Protein AF-A0A6S7DJY9-F1 (afdb_monomer_lite)

pLDDT: mean 74.98, std 17.77, range [45.25, 93.88]

Secondary structure (DSSP, 8-state):
-------S----HHHHHHHHHHHHHHHH-SS--HHHHHHHHHHHHHHHHHHHHHHHHHHHS---

Organism: NCBI:txid1287737

Foldseek 3Di:
DDDPCPPPPPCDPLNVLLVVLQVCLVVPDPDSDPVSSVVSSVVSVVVVVVVVVVVVVVVPPPDD

Structure (mmCIF, N/CA/C/O backbone):
data_AF-A0A6S7DJY9-F1
#
_entry.id   AF-A0A6S7DJY9-F1
#
loop_
_atom_site.group_PDB
_atom_site.id
_atom_site.type_symbol
_atom_site.label_atom_id
_atom_site.label_alt_id
_atom_site.label_comp_id
_atom_site.label_asym_id
_atom_site.label_entity_id
_atom_site.label_seq_id
_atom_site.pdbx_PDB_ins_code
_atom_site.Cartn_x
_atom_site.Cartn_y
_atom_site.Cartn_z
_atom_site.occupancy
_atom_site.B_iso_or_equiv
_atom_site.auth_seq_id
_atom_site.auth_comp_id
_atom_site.auth_asym_id
_atom_si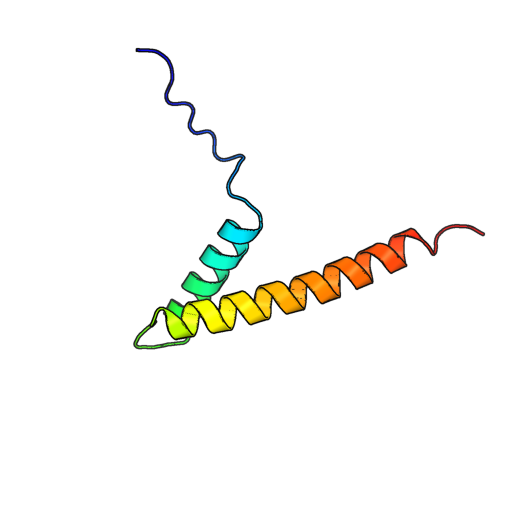te.auth_atom_id
_atom_site.pdbx_PDB_model_num
ATOM 1 N N . MET A 1 1 ? 33.725 9.884 16.482 1.00 53.88 1 MET A N 1
ATOM 2 C CA . MET A 1 1 ? 32.350 10.426 16.385 1.00 53.88 1 MET A CA 1
ATOM 3 C C . MET A 1 1 ? 32.192 10.980 14.981 1.00 53.88 1 MET A C 1
ATOM 5 O O . MET A 1 1 ? 32.285 12.183 14.789 1.00 53.88 1 MET A O 1
ATOM 9 N N . GLU A 1 2 ? 32.078 10.102 13.987 1.00 46.44 2 GLU A N 1
ATOM 10 C CA . GLU A 1 2 ? 32.219 10.496 12.585 1.00 46.44 2 GLU A CA 1
ATOM 11 C C . GLU A 1 2 ? 30.961 10.099 11.810 1.00 46.44 2 GLU A C 1
ATOM 13 O O . GLU A 1 2 ? 30.664 8.927 11.619 1.00 46.44 2 GLU A O 1
ATOM 18 N N . GLN A 1 3 ? 30.216 11.139 11.436 1.00 48.62 3 GLN A N 1
ATOM 19 C CA . GLN A 1 3 ? 29.362 11.226 10.255 1.00 48.62 3 GLN A CA 1
ATOM 20 C C . GLN A 1 3 ? 28.113 10.336 10.207 1.00 48.62 3 GLN A C 1
ATOM 22 O O . GLN A 1 3 ? 28.035 9.290 9.570 1.00 48.62 3 GLN A O 1
ATOM 27 N N . ILE A 1 4 ? 27.058 10.896 10.799 1.00 53.09 4 ILE A N 1
ATOM 28 C CA . ILE A 1 4 ? 25.648 10.549 10.617 1.00 53.09 4 ILE A CA 1
ATOM 29 C C . ILE A 1 4 ? 25.202 11.017 9.221 1.00 53.09 4 ILE A C 1
ATOM 31 O O . ILE A 1 4 ? 24.317 11.853 9.074 1.00 53.09 4 ILE A O 1
ATOM 35 N N . THR A 1 5 ? 25.819 10.492 8.171 1.00 51.72 5 THR A N 1
ATOM 36 C CA . THR A 1 5 ? 25.353 10.703 6.801 1.00 51.72 5 THR A CA 1
ATOM 37 C C . THR A 1 5 ? 24.358 9.592 6.472 1.00 51.72 5 THR A C 1
ATOM 39 O O . THR A 1 5 ? 24.607 8.713 5.652 1.00 51.72 5 THR A O 1
ATOM 42 N N . LYS A 1 6 ? 23.199 9.618 7.147 1.00 52.75 6 LYS A N 1
ATOM 43 C CA . LYS A 1 6 ? 21.976 8.908 6.730 1.00 52.75 6 LYS A CA 1
ATOM 44 C C . LYS A 1 6 ? 21.426 9.590 5.470 1.00 52.75 6 LYS A C 1
ATOM 46 O O . LYS A 1 6 ? 20.344 10.167 5.476 1.00 52.75 6 LYS A O 1
ATOM 51 N N . ASN A 1 7 ? 22.188 9.559 4.383 1.00 48.25 7 ASN A N 1
ATOM 52 C CA . ASN A 1 7 ? 21.729 10.023 3.080 1.00 48.25 7 ASN A CA 1
ATOM 53 C C . ASN A 1 7 ? 20.833 8.948 2.470 1.00 48.25 7 ASN A C 1
ATOM 55 O O . ASN A 1 7 ? 21.308 8.109 1.715 1.00 48.25 7 ASN A O 1
ATOM 59 N N . ASN A 1 8 ? 19.564 8.934 2.881 1.00 51.78 8 ASN A N 1
ATOM 60 C CA . ASN A 1 8 ? 18.372 8.994 2.021 1.00 51.78 8 ASN A CA 1
ATOM 61 C C . ASN A 1 8 ? 18.420 8.329 0.616 1.00 51.78 8 ASN A C 1
ATOM 63 O O . ASN A 1 8 ? 17.815 8.835 -0.321 1.00 51.78 8 ASN A O 1
ATOM 67 N N . SER A 1 9 ? 19.142 7.216 0.461 1.00 50.44 9 SER A N 1
ATOM 68 C CA . SER A 1 9 ? 19.386 6.524 -0.823 1.00 50.44 9 SER A CA 1
ATOM 69 C C . SER A 1 9 ? 19.013 5.039 -0.764 1.00 50.44 9 SER A C 1
ATOM 71 O O . SER A 1 9 ? 19.285 4.290 -1.693 1.00 50.44 9 SER A O 1
ATOM 73 N N . ALA A 1 10 ? 18.412 4.601 0.342 1.00 51.72 10 ALA A N 1
ATOM 74 C CA . ALA A 1 10 ? 18.076 3.203 0.586 1.00 51.72 10 ALA A CA 1
ATOM 75 C C . ALA A 1 10 ? 16.700 3.058 1.247 1.00 51.72 10 ALA A C 1
ATOM 77 O O . ALA A 1 10 ? 16.508 2.166 2.062 1.00 51.72 10 ALA A O 1
ATOM 78 N N . MET A 1 11 ? 15.746 3.946 0.939 1.00 57.03 11 MET A N 1
ATOM 79 C CA . MET A 1 11 ? 14.350 3.610 1.208 1.00 57.03 11 MET A CA 1
ATOM 80 C C . MET A 1 11 ? 13.949 2.638 0.107 1.00 57.03 11 MET A C 1
ATOM 82 O O . MET A 1 11 ? 13.821 3.031 -1.058 1.00 57.03 11 MET A O 1
ATOM 86 N N . THR A 1 12 ? 13.875 1.359 0.465 1.00 75.00 12 THR A N 1
ATOM 87 C CA . THR A 1 12 ? 13.582 0.289 -0.483 1.00 75.00 12 THR A CA 1
ATOM 88 C C . THR A 1 12 ? 12.279 0.591 -1.214 1.00 75.00 12 THR A C 1
ATOM 90 O O . THR A 1 12 ? 11.399 1.304 -0.727 1.00 75.00 12 THR A O 1
ATOM 93 N N . GLU A 1 13 ? 12.148 0.058 -2.418 1.00 76.00 13 GLU A N 1
ATOM 94 C CA . GLU A 1 13 ? 10.940 0.193 -3.228 1.00 76.00 13 GLU A CA 1
ATOM 95 C C . GLU A 1 13 ? 9.663 -0.173 -2.451 1.00 76.00 13 GLU A C 1
ATOM 97 O O . GLU A 1 13 ? 8.653 0.528 -2.517 1.00 76.00 13 GLU A O 1
ATOM 102 N N . THR A 1 14 ? 9.757 -1.209 -1.621 1.00 83.44 14 THR A N 1
ATOM 103 C CA . THR A 1 14 ? 8.734 -1.632 -0.663 1.00 83.44 14 THR A CA 1
ATOM 104 C C . THR A 1 14 ? 8.362 -0.524 0.323 1.00 83.44 14 THR A C 1
ATOM 106 O O . THR A 1 14 ? 7.185 -0.256 0.546 1.00 83.44 14 THR A O 1
ATOM 109 N N . GLU A 1 15 ? 9.341 0.162 0.907 1.00 85.81 15 GLU A N 1
ATOM 110 C CA . GLU A 1 15 ? 9.095 1.240 1.867 1.00 85.81 15 GLU A CA 1
ATOM 111 C C . GLU A 1 15 ? 8.437 2.465 1.212 1.00 85.81 15 GLU A C 1
ATOM 113 O O . GLU A 1 15 ? 7.565 3.092 1.818 1.00 85.81 15 GLU A O 1
ATOM 118 N N . GLN A 1 16 ? 8.787 2.788 -0.037 1.00 87.44 16 GLN A N 1
ATOM 119 C CA . GLN A 1 16 ? 8.113 3.850 -0.798 1.00 87.44 16 GLN A CA 1
ATOM 120 C C . GLN A 1 16 ? 6.645 3.515 -1.080 1.00 87.44 16 GLN A C 1
ATOM 122 O O . GLN A 1 16 ? 5.767 4.369 -0.901 1.00 87.44 16 GLN A O 1
ATOM 127 N N . LEU A 1 17 ? 6.365 2.268 -1.467 1.00 87.44 17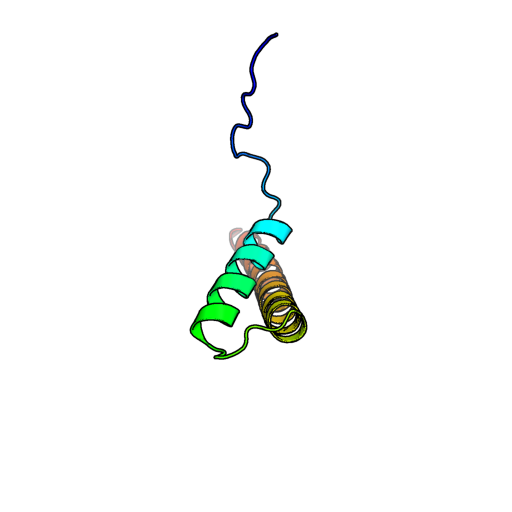 LEU A N 1
ATOM 128 C CA . LEU A 1 17 ? 5.001 1.781 -1.662 1.00 87.44 17 LEU A CA 1
ATOM 129 C C . LEU A 1 17 ? 4.207 1.820 -0.350 1.00 87.44 17 LEU A C 1
ATOM 131 O O . LEU A 1 17 ? 3.076 2.305 -0.330 1.00 87.44 17 LEU A O 1
ATOM 135 N N . LEU A 1 18 ? 4.812 1.403 0.766 1.00 90.25 18 LEU A N 1
ATOM 136 C CA . LEU A 1 18 ? 4.166 1.419 2.080 1.00 90.25 18 LEU A CA 1
ATOM 137 C C . LEU A 1 18 ? 3.856 2.847 2.550 1.00 90.25 18 LEU A C 1
ATOM 139 O O . LEU A 1 18 ? 2.770 3.119 3.061 1.00 90.25 18 LEU A O 1
ATOM 143 N N . ARG A 1 19 ? 4.780 3.789 2.330 1.00 90.38 19 ARG A N 1
ATOM 144 C CA . ARG A 1 19 ? 4.574 5.207 2.656 1.00 90.38 19 ARG A CA 1
ATOM 145 C C . ARG A 1 19 ? 3.438 5.814 1.834 1.00 90.38 19 ARG A C 1
ATOM 147 O O . ARG A 1 19 ? 2.644 6.582 2.372 1.00 90.38 19 ARG A O 1
ATOM 154 N N . THR A 1 20 ? 3.357 5.452 0.556 1.00 90.62 20 THR A N 1
ATOM 155 C CA . THR A 1 20 ? 2.276 5.874 -0.343 1.00 90.62 20 THR A CA 1
ATOM 156 C C . THR A 1 20 ? 0.932 5.306 0.111 1.00 90.62 20 THR A C 1
ATOM 158 O O . THR A 1 20 ? -0.027 6.058 0.259 1.00 90.62 20 THR A O 1
ATOM 161 N N . ALA A 1 21 ? 0.874 4.011 0.435 1.00 92.31 21 ALA A N 1
ATOM 162 C CA . ALA A 1 21 ? -0.329 3.370 0.962 1.00 92.31 21 ALA A CA 1
ATOM 163 C C . ALA A 1 21 ? -0.826 4.040 2.254 1.00 92.31 21 ALA A C 1
ATOM 165 O O . ALA A 1 21 ? -2.020 4.293 2.407 1.00 92.31 21 ALA A O 1
ATOM 166 N N . ALA A 1 22 ? 0.089 4.379 3.168 1.00 90.81 22 ALA A N 1
ATOM 167 C CA . ALA A 1 22 ? -0.248 5.048 4.420 1.00 90.81 22 ALA A CA 1
ATOM 168 C C . ALA A 1 22 ? -0.760 6.486 4.219 1.00 90.81 22 ALA A C 1
ATOM 170 O O . ALA A 1 22 ? -1.647 6.922 4.953 1.00 90.81 22 ALA A O 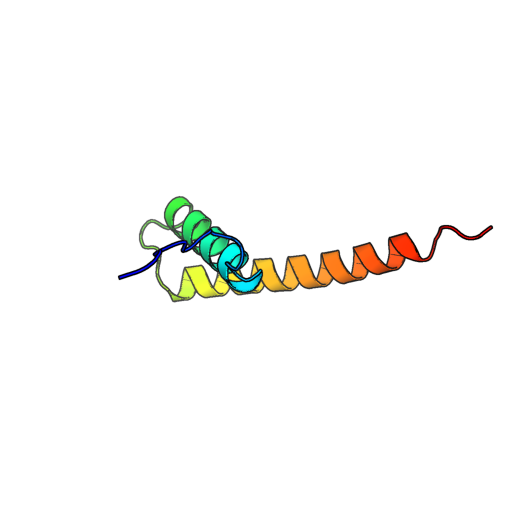1
ATOM 171 N N . ASP A 1 23 ? -0.224 7.226 3.243 1.00 93.88 23 ASP A N 1
ATOM 172 C CA . ASP A 1 23 ? -0.730 8.559 2.885 1.00 93.88 23 ASP A CA 1
ATOM 173 C C . ASP A 1 23 ? -2.154 8.481 2.324 1.00 93.88 23 ASP A C 1
ATOM 175 O O . ASP A 1 23 ? -3.044 9.199 2.781 1.00 93.88 23 ASP A O 1
ATOM 179 N N . ILE A 1 24 ? -2.389 7.543 1.401 1.00 92.38 24 ILE A N 1
ATOM 180 C CA . ILE A 1 24 ? -3.714 7.295 0.824 1.00 92.38 24 ILE A CA 1
ATOM 181 C C . ILE A 1 24 ? -4.696 6.906 1.931 1.00 92.38 24 ILE A C 1
ATOM 183 O O . ILE A 1 24 ? -5.762 7.506 2.036 1.00 92.38 24 ILE A O 1
ATOM 187 N N . ALA A 1 25 ? -4.320 5.983 2.820 1.00 92.56 25 ALA A N 1
ATOM 188 C CA . ALA A 1 25 ? -5.192 5.545 3.903 1.00 92.56 25 ALA A CA 1
ATOM 189 C C . ALA A 1 25 ? -5.645 6.710 4.795 1.00 92.56 25 ALA A C 1
ATOM 191 O O . ALA A 1 25 ? -6.827 6.822 5.106 1.00 92.56 25 ALA A O 1
ATOM 192 N N . LYS A 1 26 ? -4.727 7.614 5.159 1.00 92.69 26 LYS A N 1
ATOM 193 C CA . LYS A 1 26 ? -5.032 8.798 5.984 1.00 92.69 26 LYS A CA 1
ATOM 194 C C . LYS A 1 26 ? -5.955 9.800 5.296 1.00 92.69 26 LYS A C 1
ATOM 196 O O . LYS A 1 26 ? -6.636 10.561 5.973 1.00 92.69 26 LYS A O 1
ATOM 201 N N . ARG A 1 27 ? -5.935 9.848 3.964 1.00 92.44 27 ARG A N 1
ATOM 202 C CA . ARG A 1 27 ? -6.758 10.769 3.167 1.00 92.44 27 ARG A CA 1
ATOM 203 C C . ARG A 1 27 ? -8.120 10.176 2.827 1.00 92.44 27 ARG A C 1
ATOM 205 O O . ARG A 1 27 ? -9.074 10.926 2.648 1.00 92.44 27 ARG A O 1
ATOM 212 N N . THR A 1 28 ? -8.201 8.854 2.729 1.00 90.81 28 THR A N 1
ATOM 213 C CA . THR A 1 28 ? -9.407 8.127 2.325 1.00 90.81 28 THR A CA 1
ATOM 214 C C . THR A 1 28 ? -10.251 7.683 3.518 1.00 90.81 28 THR A C 1
ATOM 216 O O . THR A 1 28 ? -11.476 7.709 3.430 1.00 90.81 28 THR A O 1
ATOM 219 N N . PHE A 1 29 ? -9.627 7.292 4.633 1.00 89.50 29 PHE A N 1
ATOM 220 C CA . PHE A 1 29 ? -10.322 6.760 5.804 1.00 89.50 29 PHE A CA 1
ATOM 221 C C . PHE A 1 29 ? -10.269 7.737 6.979 1.00 89.50 29 PHE A C 1
ATOM 223 O O . PHE A 1 29 ? -9.221 8.296 7.293 1.00 89.50 29 PHE A O 1
ATOM 230 N N . ALA A 1 30 ? -11.404 7.897 7.663 1.00 87.19 30 ALA A N 1
ATOM 231 C CA . ALA A 1 30 ? -11.485 8.674 8.901 1.00 87.19 30 ALA A CA 1
ATOM 232 C C . ALA A 1 30 ? -10.726 8.001 10.063 1.00 87.19 30 ALA A C 1
ATOM 234 O O . ALA A 1 30 ? -10.188 8.695 10.921 1.00 87.19 30 ALA A O 1
ATOM 235 N N . ASP A 1 31 ? -10.653 6.666 10.053 1.00 86.50 31 ASP A N 1
ATOM 236 C CA . ASP A 1 31 ? -9.796 5.862 10.926 1.00 86.50 31 ASP A CA 1
ATOM 237 C C . ASP A 1 31 ? -8.842 5.018 10.056 1.00 86.50 31 ASP A C 1
ATOM 239 O O . ASP A 1 31 ? -9.237 3.976 9.520 1.00 86.50 31 ASP A O 1
ATOM 243 N N . PRO A 1 32 ? -7.604 5.488 9.814 1.00 83.00 32 PRO A N 1
ATOM 244 C CA . PRO A 1 32 ? -6.631 4.764 9.008 1.00 83.00 32 PRO A CA 1
ATOM 245 C C . PRO A 1 32 ? -6.042 3.599 9.812 1.00 83.00 32 PRO A C 1
ATOM 247 O O . PRO A 1 32 ? -4.978 3.712 10.421 1.00 83.00 32 PRO A O 1
ATOM 250 N N . SER A 1 33 ? -6.744 2.466 9.805 1.00 90.94 33 SER A N 1
ATOM 251 C CA . SER A 1 33 ? -6.268 1.228 10.427 1.00 90.94 33 SER A CA 1
ATOM 252 C C . SER A 1 33 ? -5.111 0.595 9.646 1.00 90.94 33 SER A C 1
ATOM 254 O O . SER A 1 33 ? -4.993 0.741 8.426 1.00 90.94 33 SER A O 1
ATOM 256 N N . GLU A 1 34 ? -4.275 -0.177 10.343 1.00 90.88 34 GLU A N 1
ATOM 257 C CA . GLU A 1 34 ? -3.174 -0.929 9.725 1.00 90.88 34 GLU A CA 1
ATOM 258 C C . GLU A 1 34 ? -3.677 -1.865 8.615 1.00 90.88 34 GLU A C 1
ATOM 260 O O . GLU A 1 34 ? -3.071 -1.952 7.549 1.00 90.88 34 GLU A O 1
ATOM 265 N N . ALA A 1 35 ? -4.845 -2.484 8.808 1.00 91.06 35 ALA A N 1
ATOM 266 C CA . ALA A 1 35 ? -5.478 -3.324 7.797 1.00 91.06 35 ALA A CA 1
ATOM 267 C C . ALA A 1 35 ? -5.771 -2.553 6.497 1.00 91.06 35 ALA A C 1
ATOM 269 O O . ALA A 1 35 ? -5.491 -3.061 5.413 1.00 91.06 35 ALA A O 1
ATOM 270 N N . ALA A 1 36 ? -6.277 -1.318 6.587 1.00 91.25 36 ALA A N 1
ATOM 271 C CA . ALA A 1 36 ? -6.551 -0.487 5.414 1.00 91.25 36 ALA A CA 1
ATOM 272 C C . ALA A 1 36 ? -5.263 -0.113 4.661 1.00 91.25 36 ALA A C 1
ATOM 274 O O . ALA A 1 36 ? -5.222 -0.172 3.431 1.00 91.25 36 ALA A O 1
ATOM 275 N N . VAL A 1 37 ? -4.190 0.204 5.393 1.00 91.69 37 VAL A N 1
ATOM 276 C CA . VAL A 1 37 ? -2.868 0.474 4.805 1.00 91.69 37 VAL A CA 1
ATOM 277 C C . VAL A 1 37 ? -2.325 -0.765 4.093 1.00 91.69 37 VAL A C 1
ATOM 279 O O . VAL A 1 37 ? -1.841 -0.657 2.970 1.00 91.69 37 VAL A O 1
ATOM 282 N N . LEU A 1 38 ? -2.431 -1.946 4.706 1.00 92.25 38 LEU A N 1
ATOM 283 C CA . LEU A 1 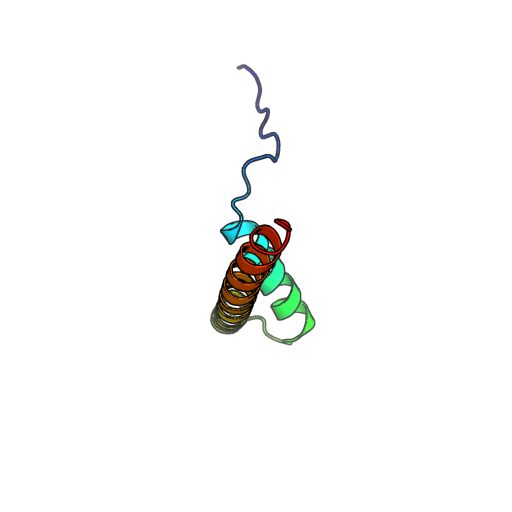38 ? -1.945 -3.200 4.123 1.00 92.25 38 LEU A CA 1
ATOM 284 C C . LEU A 1 38 ? -2.733 -3.623 2.876 1.00 92.25 38 LEU A C 1
ATOM 286 O O . LEU A 1 38 ? -2.142 -4.173 1.946 1.00 92.25 38 LEU A O 1
ATOM 290 N N . VAL A 1 39 ? -4.041 -3.349 2.827 1.00 93.50 39 VAL A N 1
ATOM 291 C CA . VAL A 1 39 ? -4.867 -3.566 1.627 1.00 93.50 39 VAL A CA 1
ATOM 292 C C . VAL A 1 39 ? -4.396 -2.666 0.484 1.00 93.50 39 VAL A C 1
ATOM 294 O O . VAL A 1 39 ? -4.097 -3.170 -0.596 1.00 93.50 39 VAL A O 1
ATOM 297 N N . LEU A 1 40 ? -4.240 -1.361 0.737 1.00 91.50 40 LEU A N 1
ATOM 298 C CA . LEU A 1 40 ? -3.742 -0.406 -0.261 1.00 91.50 40 LEU A CA 1
ATOM 299 C C . LEU A 1 40 ? -2.317 -0.736 -0.716 1.00 91.50 40 LEU A C 1
ATOM 301 O O . LEU A 1 40 ? -1.989 -0.623 -1.891 1.00 91.50 40 LEU A O 1
ATOM 305 N N . PHE A 1 41 ? -1.467 -1.180 0.205 1.00 92.25 41 PHE A N 1
ATOM 306 C CA . PHE A 1 41 ? -0.109 -1.601 -0.108 1.00 92.25 41 PHE A CA 1
ATOM 307 C C . PHE A 1 41 ? -0.084 -2.823 -1.037 1.00 92.25 41 PHE A C 1
ATOM 309 O O . PHE A 1 41 ? 0.681 -2.840 -2.000 1.00 92.25 41 PHE A O 1
ATOM 316 N N . LYS A 1 42 ? -0.937 -3.826 -0.785 1.00 91.50 42 LYS A N 1
ATOM 317 C CA . LYS A 1 42 ? -1.080 -4.994 -1.666 1.00 91.50 42 LYS A CA 1
ATOM 318 C C . LYS A 1 42 ? -1.543 -4.603 -3.065 1.00 91.50 42 LYS A C 1
ATOM 320 O O . LYS A 1 42 ? -0.954 -5.075 -4.031 1.00 91.50 42 LYS A O 1
ATOM 325 N N . GLU A 1 43 ? -2.544 -3.730 -3.160 1.00 91.00 43 GLU A N 1
ATOM 326 C CA . GLU A 1 43 ? -3.041 -3.207 -4.439 1.00 91.00 43 GLU A CA 1
ATOM 327 C C . GLU A 1 43 ? -1.908 -2.531 -5.221 1.00 91.00 43 GLU A C 1
ATOM 329 O O . GLU A 1 43 ? -1.620 -2.923 -6.349 1.00 91.00 43 GLU A O 1
ATOM 334 N N . LEU A 1 44 ? -1.175 -1.614 -4.579 1.00 88.88 44 LEU A N 1
ATOM 335 C CA . LEU A 1 44 ? -0.042 -0.914 -5.188 1.00 88.88 44 LEU A CA 1
ATOM 336 C C . LEU A 1 44 ? 1.088 -1.864 -5.617 1.00 88.88 44 LEU A C 1
ATOM 338 O O . LEU A 1 44 ? 1.714 -1.648 -6.655 1.00 88.88 44 LEU A O 1
ATOM 342 N N . CYS A 1 45 ? 1.353 -2.921 -4.844 1.00 88.38 45 CYS A N 1
ATOM 343 C CA . CYS A 1 45 ? 2.327 -3.948 -5.211 1.00 88.38 45 CYS A CA 1
ATOM 344 C C . CYS A 1 45 ? 1.871 -4.710 -6.461 1.00 88.38 45 CYS A C 1
ATOM 346 O O . CYS A 1 45 ? 2.611 -4.770 -7.438 1.00 88.38 45 CYS A O 1
ATOM 348 N N . SER A 1 46 ? 0.626 -5.192 -6.485 1.00 87.75 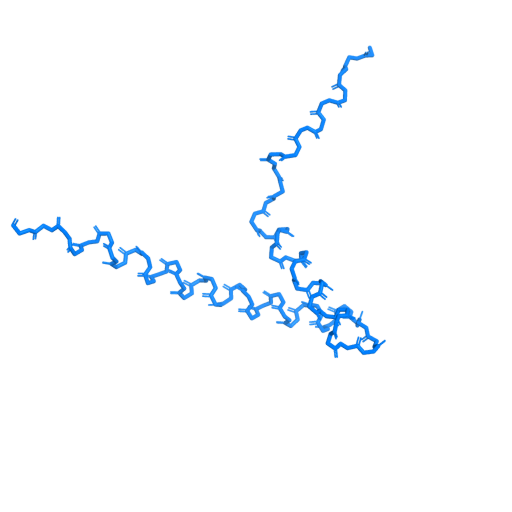46 SER A N 1
ATOM 349 C CA . SER A 1 46 ? 0.066 -5.924 -7.627 1.00 87.75 46 SER A CA 1
ATOM 350 C C . SER A 1 46 ? -0.098 -5.059 -8.882 1.00 87.75 46 SER A C 1
ATOM 352 O O . SER A 1 46 ? 0.059 -5.544 -10.003 1.00 87.75 46 SER A O 1
ATOM 354 N N . GLU A 1 47 ? -0.414 -3.771 -8.740 1.00 85.19 47 GLU A N 1
ATOM 355 C CA . GLU A 1 47 ? -0.381 -2.811 -9.848 1.00 85.19 47 GLU A CA 1
ATOM 356 C C . GLU A 1 47 ? 1.035 -2.644 -10.390 1.00 85.19 47 GLU A C 1
ATOM 358 O O . GLU A 1 47 ? 1.237 -2.663 -11.605 1.00 85.19 47 GLU A O 1
ATOM 363 N N . ARG A 1 48 ? 2.028 -2.539 -9.504 1.00 81.81 48 ARG A N 1
ATOM 364 C CA . ARG A 1 48 ? 3.415 -2.393 -9.924 1.00 81.81 48 ARG A CA 1
ATOM 365 C C . ARG A 1 48 ? 3.969 -3.646 -10.573 1.00 81.81 48 ARG A C 1
ATOM 367 O O . ARG A 1 48 ? 4.648 -3.525 -11.581 1.00 81.81 48 ARG A O 1
ATOM 374 N N . GLU A 1 49 ? 3.661 -4.822 -10.047 1.00 81.69 49 GLU A N 1
ATOM 375 C CA . GLU A 1 49 ? 4.020 -6.092 -10.674 1.00 81.69 49 GLU A CA 1
ATOM 376 C C . GLU A 1 49 ? 3.426 -6.164 -12.085 1.00 81.69 49 GLU A C 1
ATOM 378 O O . GLU A 1 49 ? 4.152 -6.411 -13.041 1.00 81.69 49 GLU A O 1
ATOM 383 N N . ARG A 1 50 ? 2.152 -5.798 -12.275 1.00 77.06 50 ARG A N 1
ATOM 384 C CA . ARG A 1 50 ? 1.558 -5.719 -13.623 1.00 77.06 50 ARG A CA 1
ATOM 385 C C . ARG A 1 50 ? 2.270 -4.716 -14.540 1.00 77.06 50 ARG A C 1
ATOM 387 O O . ARG A 1 50 ? 2.486 -5.014 -15.713 1.00 77.06 50 ARG A O 1
ATOM 394 N N . MET A 1 51 ? 2.651 -3.548 -14.025 1.00 76.94 51 MET A N 1
ATOM 395 C CA . MET A 1 51 ? 3.370 -2.527 -14.799 1.00 76.94 51 MET A CA 1
ATOM 396 C C . MET A 1 51 ? 4.826 -2.908 -15.090 1.00 76.94 51 MET A C 1
ATOM 398 O O . MET A 1 51 ? 5.330 -2.560 -16.154 1.00 76.94 51 MET A O 1
ATOM 402 N N . ALA A 1 52 ? 5.494 -3.627 -14.186 1.00 72.38 52 ALA A N 1
ATOM 403 C CA . ALA A 1 52 ? 6.844 -4.144 -14.385 1.00 72.38 52 ALA A CA 1
ATOM 404 C C . ALA A 1 52 ? 6.859 -5.137 -15.553 1.00 72.38 52 ALA A C 1
ATOM 406 O O . ALA A 1 52 ? 7.616 -4.947 -16.503 1.00 72.38 52 ALA A O 1
ATOM 407 N N . TRP A 1 53 ? 5.908 -6.075 -15.571 1.00 58.97 53 TRP A N 1
ATOM 408 C CA . TRP A 1 53 ? 5.751 -7.031 -16.669 1.00 58.97 53 TRP A CA 1
ATOM 409 C C . TRP A 1 53 ? 5.394 -6.334 -17.995 1.00 58.97 53 TRP A C 1
ATOM 411 O O . TRP A 1 53 ? 5.950 -6.657 -19.042 1.00 58.97 53 TRP A O 1
ATOM 421 N N . ALA A 1 54 ? 4.529 -5.311 -17.964 1.00 59.94 54 ALA A N 1
ATOM 422 C CA . ALA A 1 54 ? 4.209 -4.502 -19.148 1.00 59.94 54 ALA A CA 1
ATOM 423 C C . ALA A 1 54 ? 5.373 -3.601 -19.623 1.00 59.94 54 ALA A C 1
ATOM 425 O O . ALA A 1 54 ? 5.388 -3.141 -20.769 1.00 59.94 54 ALA A O 1
ATOM 426 N N . SER A 1 55 ? 6.341 -3.303 -18.753 1.00 57.22 55 SER A N 1
ATOM 427 C CA . SER A 1 55 ? 7.536 -2.521 -19.084 1.00 57.22 55 SER A CA 1
ATOM 428 C C . SER A 1 55 ? 8.664 -3.389 -19.654 1.00 57.22 55 SER A C 1
ATOM 430 O O . SER A 1 55 ? 9.482 -2.882 -20.428 1.00 57.22 55 SER A O 1
ATOM 432 N N . GLU A 1 56 ? 8.698 -4.678 -19.310 1.00 53.25 56 GLU A N 1
ATOM 433 C 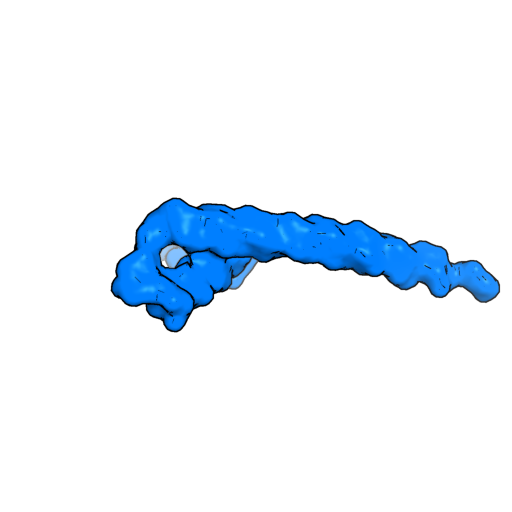CA . GLU A 1 56 ? 9.601 -5.666 -19.914 1.00 53.25 56 GLU A CA 1
ATOM 434 C C . GLU A 1 56 ? 9.205 -5.980 -21.368 1.00 53.25 56 GLU A C 1
ATOM 436 O O . GLU A 1 56 ? 10.075 -6.021 -22.237 1.00 53.25 56 GLU A O 1
ATOM 441 N N . ASP A 1 57 ? 7.906 -6.055 -21.682 1.00 51.84 57 ASP A N 1
ATOM 442 C CA . ASP A 1 57 ? 7.414 -6.284 -23.056 1.00 51.84 57 ASP A CA 1
ATOM 443 C C . ASP A 1 57 ? 7.766 -5.128 -24.023 1.00 51.84 57 ASP A C 1
ATOM 445 O O . ASP A 1 57 ? 8.122 -5.341 -25.184 1.00 51.84 57 ASP A O 1
ATOM 449 N N . ARG A 1 58 ? 7.806 -3.880 -23.528 1.00 51.91 58 ARG A N 1
ATOM 450 C CA . ARG A 1 58 ? 8.208 -2.709 -24.336 1.00 51.91 58 ARG A CA 1
ATOM 451 C C . ARG A 1 58 ? 9.707 -2.606 -24.626 1.00 51.91 58 ARG A C 1
ATOM 453 O O . ARG A 1 58 ? 10.070 -1.872 -25.542 1.00 51.91 58 ARG A O 1
ATOM 460 N N . HIS A 1 59 ? 10.568 -3.330 -23.910 1.00 50.06 59 HIS A N 1
ATOM 461 C CA . HIS A 1 59 ? 12.001 -3.396 -24.234 1.00 50.06 59 HIS A CA 1
ATOM 462 C C . HIS A 1 59 ? 12.337 -4.490 -25.264 1.00 50.06 59 HIS A C 1
ATOM 464 O O . HIS A 1 59 ? 13.437 -4.477 -25.810 1.00 50.06 59 HIS A O 1
ATOM 470 N N . GLY A 1 60 ? 11.405 -5.403 -25.571 1.00 49.28 60 GLY A N 1
ATOM 471 C CA . GLY A 1 60 ? 11.573 -6.433 -26.606 1.00 49.28 60 GLY A CA 1
ATOM 472 C C . GLY A 1 60 ? 11.121 -6.012 -28.011 1.00 49.28 60 GLY A C 1
ATOM 473 O O . GLY A 1 60 ? 11.570 -6.587 -28.999 1.00 49.28 60 GLY A O 1
ATOM 474 N N . ALA A 1 61 ? 10.272 -4.986 -28.128 1.00 50.94 61 ALA A N 1
ATOM 475 C CA . ALA A 1 61 ? 9.664 -4.552 -29.393 1.00 50.94 61 ALA A CA 1
ATOM 476 C C . ALA A 1 61 ? 10.456 -3.453 -30.138 1.00 50.94 61 ALA A C 1
ATOM 478 O O . ALA A 1 61 ? 9.869 -2.582 -30.778 1.00 50.94 61 ALA A O 1
ATOM 479 N N . ALA A 1 62 ? 11.789 -3.476 -30.058 1.00 51.38 62 ALA A N 1
ATOM 480 C CA . ALA A 1 62 ? 12.667 -2.591 -30.827 1.00 51.38 62 ALA A CA 1
ATOM 481 C C . ALA A 1 62 ? 13.823 -3.371 -31.475 1.00 51.38 62 ALA A C 1
ATOM 483 O O . ALA A 1 62 ? 14.989 -3.046 -31.280 1.00 51.38 62 ALA A O 1
ATOM 484 N N . VAL A 1 63 ? 13.498 -4.410 -32.248 1.00 54.59 63 VAL A N 1
ATOM 485 C CA . VAL A 1 63 ? 14.407 -4.970 -33.259 1.00 54.59 63 VAL A CA 1
ATOM 486 C C . VAL A 1 63 ? 13.624 -5.230 -34.549 1.00 54.59 63 VAL A C 1
ATOM 488 O O . VAL A 1 63 ? 12.821 -6.155 -34.628 1.00 54.59 63 VAL A O 1
ATOM 491 N N . HIS A 1 64 ? 13.832 -4.379 -35.552 1.00 45.25 64 HIS A N 1
ATOM 492 C CA . HIS A 1 64 ? 13.531 -4.654 -36.957 1.00 45.25 64 HIS A CA 1
ATOM 493 C C . HIS A 1 64 ? 14.693 -4.131 -37.803 1.00 45.25 64 HIS A C 1
ATOM 495 O O . HIS A 1 64 ? 15.279 -3.098 -37.408 1.00 45.25 64 HIS A O 1
#

Radius of gyration: 17.26 Å; chains: 1; bounding box: 44×18×53 Å

Sequence (64 aa):
MEQITKNNSAMTETEQLLRTAADIAKRTFADPSEAAVLVLFKELCSERERMAWASEDRHGAAVH